Protein AF-A0A428SSZ6-F1 (afdb_monomer)

pLDDT: mean 81.61, std 14.22, range [33.22, 93.62]

Radius of gyration: 22.36 Å; Cα contacts (8 Å, |Δi|>4): 131; chains: 1; bounding box: 66×36×62 Å

Solvent-accessible surface area (backbone atoms only — not comparable to full-atom values): 8391 Å² total; per-residue (Å²): 137,86,82,80,78,75,84,72,56,67,67,59,55,52,50,52,52,49,51,49,53,54,49,63,71,46,42,68,67,74,67,61,78,68,75,44,80,46,76,49,78,50,74,49,77,50,78,54,97,90,37,49,34,37,39,41,37,41,41,37,36,40,31,46,78,51,97,58,103,53,88,47,75,48,72,52,78,50,74,48,78,47,81,45,79,54,66,70,88,79,52,51,69,70,58,50,51,53,53,43,25,74,71,56,36,84,52,65,70,44,31,51,54,52,50,57,50,46,53,55,52,53,53,54,52,50,52,54,54,51,56,50,54,55,52,60,68,70,79,112

Secondary structure (DSSP, 8-state):
---------HHHHHHHHHHHHHHHHHHHHHT---SEEEEEEEEEEEEETTEEEEEEEEEEEEEEEEESSSEEEEEEEEEEEEEEE--GGGS-HHHHHHHHHHHH-S-HHHHHHHHHHHHHHHHHHHHHHHHHHHHHTT--

Organism: NCBI:txid2604345

Nearest PDB structures (foldseek):
  7m30-assembly1_D  TM=5.303E-01  e=3.344E-02  Human betaherpesvirus 5
  7m22-assembly1_D  TM=5.400E-01  e=4.599E-02  Human betaherpesvirus 5
  8tea-assembly1_D  TM=5.391E-01  e=6.741E-02  Human betaherpesvirus 5
  7t4r-assembly1_N  TM=4.576E-01  e=2.432E-02  Human betaherpesvirus 5
  6yfc-assembly1_AA  TM=3.644E-01  e=1.044E+00  Leviviridae sp.

Foldseek 3Di:
DDDPPDDDPLVVVLVVVVVVVVCVVCVVVVPDQDAAKDKDWDKDWAADPLFIKIKIKIKIKHWDFDDDPDTDTDMDIDMDIDMDTDDPVPDDPVRVLVRLCSSQPVDPVSSVVSVVVSVVVVVVVVVVVVVVVVVVVVVD

Mean predicted aligned error: 10.03 Å

Structure (mmCIF, N/CA/C/O backbone):
data_AF-A0A428SSZ6-F1
#
_entry.id   AF-A0A428SSZ6-F1
#
loop_
_atom_site.group_PDB
_atom_site.id
_atom_site.type_symbol
_atom_site.label_atom_id
_atom_site.label_alt_id
_atom_site.label_comp_id
_atom_site.label_asym_id
_atom_site.label_entity_id
_atom_site.label_seq_id
_atom_site.pdbx_PDB_ins_code
_atom_site.Cartn_x
_atom_site.Cartn_y
_atom_site.Cartn_z
_atom_site.occupancy
_atom_site.B_iso_or_equiv
_atom_site.auth_seq_id
_atom_site.auth_comp_id
_atom_site.auth_asym_id
_atom_site.auth_atom_id
_atom_site.pdbx_PDB_model_num
ATOM 1 N N . MET A 1 1 ? 19.881 25.960 24.609 1.00 33.22 1 MET A N 1
ATOM 2 C CA . MET A 1 1 ? 19.820 25.829 23.138 1.00 33.22 1 MET A CA 1
ATOM 3 C C . MET A 1 1 ? 18.643 24.936 22.791 1.00 33.22 1 MET A C 1
ATOM 5 O O . MET A 1 1 ? 18.728 23.724 22.918 1.00 33.22 1 MET A O 1
ATOM 9 N N . THR A 1 2 ? 17.512 25.553 22.472 1.00 33.28 2 THR A N 1
ATOM 10 C CA . THR A 1 2 ? 16.255 24.904 22.088 1.00 33.28 2 THR A CA 1
ATOM 11 C C . THR A 1 2 ? 16.284 24.603 20.591 1.00 33.28 2 THR A C 1
ATOM 13 O O . THR A 1 2 ? 16.201 25.519 19.779 1.00 33.28 2 THR A O 1
ATOM 16 N N . SER A 1 3 ? 16.428 23.331 20.223 1.00 33.50 3 SER A N 1
ATOM 17 C CA . SER A 1 3 ? 16.311 22.876 18.835 1.00 33.50 3 SER A CA 1
ATOM 18 C C . SER A 1 3 ? 14.850 22.536 18.544 1.00 33.50 3 SER A C 1
ATOM 20 O O . SER A 1 3 ? 14.403 21.413 18.770 1.00 33.50 3 SER A O 1
ATOM 22 N N . SER A 1 4 ? 14.101 23.516 18.044 1.00 35.12 4 SER A N 1
ATOM 23 C CA . SER A 1 4 ? 12.835 23.290 17.350 1.00 35.12 4 SER A CA 1
ATOM 24 C C . SER A 1 4 ? 13.127 22.631 15.999 1.00 35.12 4 SER A C 1
ATOM 26 O O . SER A 1 4 ? 13.401 23.322 15.016 1.00 35.12 4 SER A O 1
ATOM 28 N N . VAL A 1 5 ? 13.094 21.299 15.940 1.00 39.84 5 VAL A N 1
ATOM 29 C CA . VAL A 1 5 ? 13.016 20.595 14.655 1.00 39.84 5 VAL A CA 1
ATOM 30 C C . VAL A 1 5 ? 11.610 20.830 14.116 1.00 39.84 5 VAL A C 1
ATOM 32 O O . VAL A 1 5 ? 10.621 20.352 14.671 1.00 39.84 5 VAL A O 1
ATOM 35 N N . LEU A 1 6 ? 11.552 21.670 13.085 1.00 40.16 6 LEU A N 1
ATOM 36 C CA . LEU A 1 6 ? 10.351 22.057 12.367 1.00 40.16 6 LEU A CA 1
ATOM 37 C C . LEU A 1 6 ? 9.517 20.831 11.981 1.00 40.16 6 LEU A C 1
ATOM 39 O O . LEU A 1 6 ? 10.033 19.855 11.438 1.00 40.16 6 LEU A O 1
ATOM 43 N N . GLY A 1 7 ? 8.212 20.926 12.236 1.00 42.09 7 GLY A N 1
ATOM 44 C CA . GLY A 1 7 ? 7.219 19.947 11.827 1.00 42.09 7 GLY A CA 1
ATOM 45 C C . GLY A 1 7 ? 7.175 19.797 10.310 1.00 42.09 7 GLY A C 1
ATOM 46 O O . GLY A 1 7 ? 6.482 20.542 9.621 1.00 42.09 7 GLY A O 1
ATOM 47 N N . LEU A 1 8 ? 7.888 18.797 9.800 1.00 44.38 8 LEU A N 1
ATOM 48 C CA . LEU A 1 8 ? 7.551 18.157 8.536 1.00 44.38 8 LEU A CA 1
ATOM 49 C C . LEU A 1 8 ? 6.139 17.590 8.691 1.00 44.38 8 LEU A C 1
ATOM 51 O O . LEU A 1 8 ? 5.887 16.779 9.586 1.00 44.38 8 LEU A O 1
ATOM 55 N N . LYS A 1 9 ? 5.197 18.043 7.859 1.00 56.12 9 LYS A N 1
ATOM 56 C CA . LYS A 1 9 ? 3.856 17.455 7.828 1.00 56.12 9 LYS A CA 1
ATOM 57 C C . LYS A 1 9 ? 4.038 15.972 7.513 1.00 56.12 9 LYS A C 1
ATOM 59 O O . LYS A 1 9 ? 4.673 15.631 6.523 1.00 56.12 9 LYS A O 1
ATOM 64 N N . THR A 1 10 ? 3.506 15.089 8.356 1.00 63.03 10 THR A N 1
ATOM 65 C CA . THR A 1 10 ? 3.620 13.624 8.217 1.00 63.03 10 THR A CA 1
ATOM 66 C C . THR A 1 10 ? 3.261 13.141 6.805 1.00 63.03 10 THR A C 1
ATOM 68 O O . THR A 1 10 ? 3.858 12.198 6.300 1.00 63.03 10 THR A O 1
ATOM 71 N N . GLU A 1 11 ? 2.345 13.845 6.135 1.00 65.56 11 GLU A N 1
ATOM 72 C CA . GLU A 1 11 ? 1.981 13.642 4.731 1.00 65.56 11 GLU A CA 1
ATOM 73 C C . GLU A 1 11 ? 3.171 13.748 3.760 1.00 65.56 11 GLU A C 1
ATOM 75 O O . GLU A 1 11 ? 3.333 12.879 2.906 1.00 65.56 11 GLU A O 1
ATOM 80 N N . ASP A 1 12 ? 4.037 14.752 3.916 1.00 74.62 12 ASP A N 1
ATOM 81 C CA . ASP A 1 12 ? 5.200 14.960 3.047 1.00 74.62 12 ASP A CA 1
ATOM 82 C C . ASP A 1 12 ? 6.251 13.859 3.249 1.00 74.62 12 ASP A C 1
ATOM 84 O O . ASP A 1 12 ? 6.844 13.374 2.287 1.00 74.62 12 ASP A O 1
ATOM 88 N N . VAL A 1 13 ? 6.431 13.397 4.492 1.00 69.81 13 VAL A N 1
ATOM 89 C CA . VAL A 1 13 ? 7.354 12.299 4.828 1.00 69.81 13 VAL A CA 1
ATOM 90 C C . VAL A 1 13 ? 6.890 10.985 4.199 1.00 69.81 13 VAL A C 1
ATOM 92 O O . VAL A 1 13 ? 7.686 10.279 3.579 1.00 69.81 13 VAL A O 1
ATOM 95 N N . VAL A 1 14 ? 5.595 10.672 4.306 1.00 68.69 14 VAL A N 1
ATOM 96 C CA . VAL A 1 14 ? 5.006 9.463 3.709 1.00 68.69 14 VAL A CA 1
ATOM 97 C C . VAL A 1 14 ? 5.066 9.531 2.184 1.00 68.69 14 VAL A C 1
ATOM 99 O O . VAL A 1 14 ? 5.433 8.551 1.537 1.00 68.69 14 VAL A O 1
ATOM 102 N N . LYS A 1 15 ? 4.767 10.695 1.596 1.00 73.81 15 LYS A N 1
ATOM 103 C CA . LYS A 1 15 ? 4.832 10.913 0.148 1.00 73.81 15 LYS A CA 1
ATOM 104 C C . LYS A 1 15 ? 6.250 10.744 -0.397 1.00 73.81 15 LYS A C 1
ATOM 106 O O . LYS A 1 15 ? 6.428 10.055 -1.400 1.00 73.81 15 LYS A O 1
ATOM 111 N N . GLU A 1 16 ? 7.257 11.326 0.252 1.00 78.56 16 GLU A N 1
ATOM 112 C CA . GLU A 1 16 ? 8.657 11.183 -0.169 1.00 78.56 16 GLU A CA 1
ATOM 113 C C . GLU A 1 16 ? 9.183 9.756 0.052 1.00 78.56 16 GLU A C 1
ATOM 115 O O . GLU A 1 16 ? 9.873 9.213 -0.815 1.00 78.56 16 GLU A O 1
ATOM 120 N N . GLY A 1 17 ? 8.796 9.097 1.150 1.00 74.25 17 GLY A N 1
ATOM 121 C CA . GLY A 1 17 ? 9.093 7.681 1.385 1.00 74.25 17 GLY A CA 1
ATOM 122 C C . GLY A 1 17 ? 8.505 6.781 0.295 1.00 74.25 17 GLY A C 1
ATOM 123 O O . GLY A 1 17 ? 9.223 5.986 -0.315 1.00 74.25 17 GLY A O 1
ATOM 124 N N . PHE A 1 18 ? 7.223 6.967 -0.025 1.00 77.75 18 PHE A N 1
ATOM 125 C CA . PHE A 1 18 ? 6.541 6.239 -1.094 1.00 77.75 18 PHE A CA 1
ATOM 126 C C . PHE A 1 18 ? 7.187 6.495 -2.458 1.00 77.75 18 PHE A C 1
ATOM 128 O O . PHE A 1 18 ? 7.517 5.554 -3.179 1.00 77.75 18 PHE A O 1
ATOM 135 N N . LYS A 1 19 ? 7.460 7.761 -2.791 1.00 83.06 19 LYS A N 1
ATOM 136 C CA . LYS A 1 19 ? 8.161 8.146 -4.021 1.00 83.06 19 LYS A CA 1
ATOM 137 C C . LYS A 1 19 ? 9.517 7.457 -4.134 1.00 83.06 19 LYS A C 1
ATOM 139 O O . LYS A 1 19 ? 9.852 6.975 -5.215 1.00 83.06 19 LYS A O 1
ATOM 144 N N . LYS A 1 20 ? 10.286 7.362 -3.046 1.00 84.31 20 LYS A N 1
ATOM 145 C CA . LYS A 1 20 ? 11.574 6.656 -3.026 1.00 84.31 20 LYS A CA 1
ATOM 146 C C . LYS A 1 20 ? 11.409 5.160 -3.294 1.00 84.31 20 LYS A C 1
ATOM 148 O O . LYS A 1 20 ? 12.174 4.619 -4.092 1.00 84.31 20 LYS A O 1
ATOM 153 N N . VAL A 1 21 ? 10.418 4.507 -2.683 1.00 82.06 21 VAL A N 1
ATOM 154 C CA . VAL A 1 21 ? 10.122 3.078 -2.904 1.00 82.06 21 VAL A CA 1
ATOM 155 C C . VAL A 1 21 ? 9.710 2.826 -4.352 1.00 82.06 21 VAL A C 1
ATOM 157 O O . VAL A 1 21 ? 10.310 1.980 -5.012 1.00 82.06 21 VAL A O 1
ATOM 160 N N . VAL A 1 22 ? 8.758 3.604 -4.875 1.00 82.31 22 VAL A N 1
ATOM 161 C CA . VAL A 1 22 ? 8.290 3.486 -6.263 1.00 82.31 22 VAL A CA 1
ATOM 162 C C . VAL A 1 22 ? 9.437 3.743 -7.236 1.00 82.31 22 VAL A C 1
ATOM 164 O O . VAL A 1 22 ? 9.690 2.928 -8.118 1.00 82.31 22 VAL A O 1
ATOM 167 N N . THR A 1 23 ? 10.194 4.827 -7.045 1.00 85.88 23 THR A N 1
ATOM 168 C CA . THR A 1 23 ? 11.334 5.155 -7.914 1.00 85.88 23 THR A CA 1
ATOM 169 C C . THR A 1 23 ? 12.369 4.038 -7.894 1.00 85.88 23 THR A C 1
ATOM 171 O O . THR A 1 23 ? 12.794 3.593 -8.951 1.00 85.88 23 THR A O 1
ATOM 174 N N . SER A 1 24 ? 12.739 3.530 -6.717 1.00 86.94 24 SER A N 1
ATOM 175 C CA . SER A 1 24 ? 13.717 2.440 -6.595 1.00 86.94 24 SER A CA 1
ATOM 176 C C . SER A 1 24 ? 13.226 1.153 -7.257 1.00 86.94 24 SER A C 1
ATOM 178 O O . SER A 1 24 ? 14.008 0.464 -7.904 1.00 86.94 24 SER A O 1
ATOM 180 N N . ALA A 1 25 ? 11.932 0.848 -7.139 1.00 82.81 25 ALA A N 1
ATOM 181 C CA . ALA A 1 25 ? 11.337 -0.343 -7.728 1.00 82.81 25 ALA A CA 1
ATOM 182 C C . ALA A 1 25 ? 11.247 -0.272 -9.259 1.00 82.81 25 ALA A C 1
ATOM 184 O O . ALA A 1 25 ? 11.394 -1.306 -9.907 1.00 82.81 25 ALA A O 1
ATOM 185 N N . LEU A 1 26 ? 10.996 0.911 -9.829 1.00 86.31 26 LEU A N 1
ATOM 186 C CA . LEU A 1 26 ? 10.823 1.105 -11.275 1.00 86.31 26 LEU A CA 1
ATOM 187 C C . LEU A 1 26 ? 12.125 1.477 -11.997 1.00 86.31 26 LEU A C 1
ATOM 189 O O . LEU A 1 26 ? 12.238 1.297 -13.208 1.00 86.31 26 LEU A O 1
ATOM 193 N N . ARG A 1 27 ? 13.127 1.980 -11.271 1.00 88.12 27 ARG A N 1
ATOM 194 C CA . ARG A 1 27 ? 14.403 2.440 -11.830 1.00 88.12 27 ARG A CA 1
ATOM 195 C C . ARG A 1 27 ? 15.105 1.400 -12.715 1.00 88.12 27 ARG A C 1
ATOM 197 O O . ARG A 1 27 ? 15.479 1.785 -13.819 1.00 88.12 27 ARG A O 1
ATOM 204 N N . PRO A 1 28 ? 15.213 0.110 -12.337 1.00 88.31 28 PRO A N 1
ATOM 205 C CA . PRO A 1 28 ? 15.840 -0.889 -13.203 1.00 88.31 28 PRO A CA 1
ATOM 206 C C . PRO A 1 28 ? 15.181 -0.984 -14.583 1.00 88.31 28 PRO A C 1
ATOM 208 O O . PRO A 1 28 ? 15.869 -1.117 -15.585 1.00 88.31 28 PRO A O 1
ATOM 211 N N . PHE A 1 29 ? 13.854 -0.867 -14.659 1.00 86.62 29 PHE A N 1
ATOM 212 C CA . PHE A 1 29 ? 13.114 -0.870 -15.922 1.00 86.62 29 PHE A CA 1
ATOM 213 C C . PHE A 1 29 ? 13.310 0.421 -16.722 1.00 86.62 29 PHE A C 1
ATOM 215 O O . PHE A 1 29 ? 13.469 0.394 -17.945 1.00 86.62 29 PHE A O 1
ATOM 222 N N . MET A 1 30 ? 13.369 1.558 -16.028 1.00 84.00 30 MET A N 1
ATOM 223 C CA . MET A 1 30 ? 13.652 2.863 -16.633 1.00 84.00 30 MET A CA 1
ATOM 224 C C . MET A 1 30 ? 15.091 2.983 -17.156 1.00 84.00 30 MET A C 1
ATOM 226 O O . MET A 1 30 ? 15.342 3.761 -18.074 1.00 84.00 30 MET A O 1
ATOM 230 N N . GLU A 1 31 ? 16.027 2.193 -16.639 1.00 86.62 31 GLU A N 1
ATOM 231 C CA . GLU A 1 31 ? 17.426 2.170 -17.083 1.00 86.62 31 GLU A CA 1
ATOM 232 C C . GLU A 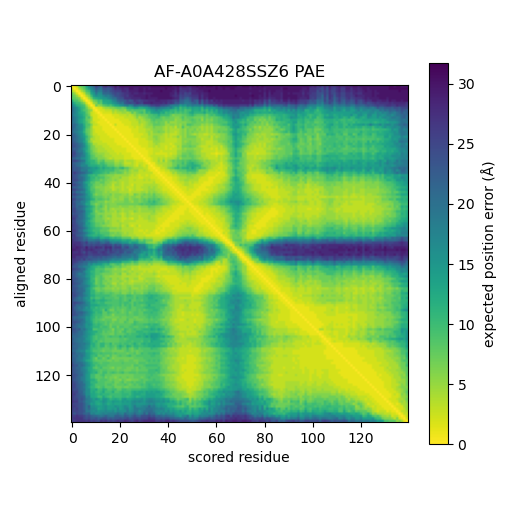1 31 ? 17.702 1.115 -18.173 1.00 86.62 31 GLU A C 1
ATOM 234 O O . GLU A 1 31 ? 18.794 1.099 -18.739 1.00 86.62 31 GLU A O 1
ATOM 239 N N . ARG A 1 32 ? 16.725 0.265 -18.539 1.00 82.44 32 ARG A N 1
ATOM 240 C CA . ARG A 1 32 ? 16.905 -0.740 -19.606 1.00 82.44 32 ARG A CA 1
ATOM 241 C C . ARG A 1 32 ? 17.122 -0.098 -20.975 1.00 82.44 32 ARG A C 1
ATOM 243 O O . ARG A 1 32 ? 16.240 0.582 -21.500 1.00 82.44 32 ARG A O 1
ATOM 250 N N . THR A 1 33 ? 18.248 -0.431 -21.597 1.00 82.75 33 THR A N 1
ATOM 251 C CA . THR A 1 33 ? 18.621 -0.031 -22.967 1.00 82.75 33 THR A CA 1
ATOM 252 C C . THR A 1 33 ? 18.580 -1.184 -23.971 1.00 82.75 33 THR A C 1
ATOM 254 O O . THR A 1 33 ? 18.766 -0.967 -25.165 1.00 82.75 33 THR A O 1
ATOM 257 N N . GLU A 1 34 ? 18.304 -2.406 -23.507 1.00 83.56 34 GLU A N 1
ATOM 258 C CA . GLU A 1 34 ? 18.183 -3.596 -24.351 1.00 83.56 34 GLU A CA 1
ATOM 259 C C . GLU A 1 34 ? 17.107 -3.397 -25.425 1.00 83.56 34 GLU A C 1
ATOM 261 O O . GLU A 1 34 ? 15.985 -2.986 -25.116 1.00 83.56 34 GLU A O 1
ATOM 266 N N . VAL A 1 35 ? 17.446 -3.697 -26.679 1.00 83.56 35 VAL A N 1
ATOM 267 C CA . VAL A 1 35 ? 16.533 -3.597 -27.825 1.00 83.56 35 VAL A CA 1
ATOM 268 C C . VAL A 1 35 ? 15.402 -4.609 -27.682 1.00 83.56 35 VAL A C 1
ATOM 270 O O . VAL A 1 35 ? 15.636 -5.762 -27.329 1.00 83.56 35 VAL A O 1
ATOM 273 N N . GLY A 1 36 ? 14.181 -4.186 -27.998 1.00 85.81 36 GLY A N 1
ATOM 274 C CA . GLY A 1 36 ? 12.988 -5.022 -27.923 1.00 85.81 36 GLY A CA 1
ATOM 275 C C . GLY A 1 36 ? 11.908 -4.440 -27.019 1.00 85.81 36 GLY A C 1
ATOM 276 O O . GLY A 1 36 ? 11.973 -3.283 -26.593 1.00 85.81 36 GLY A O 1
ATOM 277 N N . GLN A 1 37 ? 10.884 -5.256 -26.777 1.00 87.88 37 GLN A N 1
ATOM 278 C CA . GLN A 1 37 ? 9.761 -4.915 -25.914 1.00 87.88 37 GLN A CA 1
ATOM 279 C C . GLN A 1 37 ? 9.999 -5.433 -24.498 1.00 87.88 37 GLN A C 1
ATOM 281 O O . GLN A 1 37 ? 10.334 -6.597 -24.294 1.00 87.88 37 GLN A O 1
ATOM 286 N N . HIS A 1 38 ? 9.751 -4.568 -23.527 1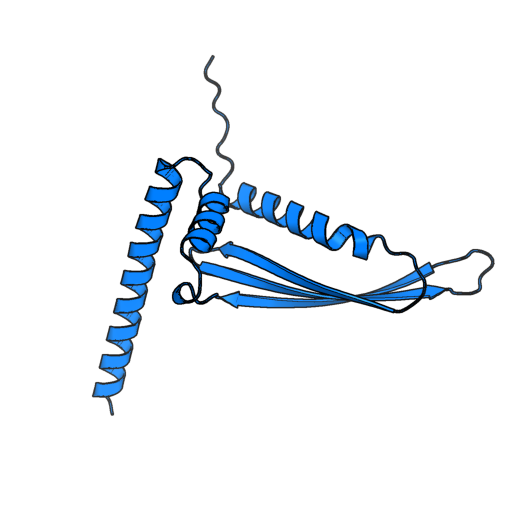.00 90.19 38 HIS A N 1
ATOM 287 C CA . HIS A 1 38 ? 9.863 -4.833 -22.103 1.00 90.19 38 HIS A CA 1
ATOM 288 C C . HIS A 1 38 ? 8.530 -4.507 -21.451 1.00 90.19 38 HIS A C 1
ATOM 290 O O . HIS A 1 38 ? 7.964 -3.438 -21.677 1.00 90.19 38 HIS A O 1
ATOM 296 N N . LYS A 1 39 ? 8.035 -5.416 -20.618 1.00 91.88 39 LYS A N 1
ATOM 297 C CA . LYS A 1 39 ? 6.814 -5.220 -19.841 1.00 91.88 39 LYS A CA 1
ATOM 298 C C . LYS A 1 39 ? 7.106 -5.527 -18.383 1.00 91.88 39 LYS A C 1
ATOM 300 O O . LYS A 1 39 ? 7.753 -6.528 -18.088 1.00 91.88 39 LYS A O 1
ATOM 305 N N . GLU A 1 40 ? 6.621 -4.682 -17.487 1.00 91.56 40 GLU A N 1
ATOM 306 C CA . GLU A 1 40 ? 6.697 -4.926 -16.053 1.00 91.56 40 GLU A CA 1
ATOM 307 C C . GLU A 1 40 ? 5.360 -4.593 -15.400 1.00 91.56 40 GLU A C 1
ATOM 309 O O . GLU A 1 40 ? 4.734 -3.582 -15.712 1.00 91.56 40 GLU A O 1
ATOM 314 N N . GLU A 1 41 ? 4.915 -5.461 -14.501 1.00 92.81 41 GLU A N 1
ATOM 315 C CA . GLU A 1 41 ? 3.715 -5.260 -13.700 1.00 92.81 41 GLU A CA 1
ATOM 316 C C . GLU A 1 41 ? 4.142 -5.220 -12.238 1.00 92.81 41 GLU A C 1
ATOM 318 O O . GLU A 1 41 ? 4.830 -6.125 -11.759 1.00 92.81 41 GLU A O 1
ATOM 323 N N . LYS A 1 42 ? 3.766 -4.158 -11.529 1.00 90.50 42 LYS A N 1
ATOM 324 C CA . LYS A 1 42 ? 4.000 -4.021 -10.090 1.00 90.50 42 LYS A CA 1
ATOM 325 C C . LYS A 1 42 ? 2.742 -3.550 -9.405 1.00 90.50 42 LYS A C 1
ATOM 327 O O . LYS A 1 42 ? 1.922 -2.862 -10.003 1.00 90.50 42 LYS A O 1
ATOM 332 N N . TYR A 1 43 ? 2.645 -3.850 -8.122 1.00 89.69 43 TYR A N 1
ATOM 333 C CA . TYR A 1 43 ? 1.671 -3.213 -7.261 1.00 89.69 43 TYR A CA 1
ATOM 334 C C . TYR A 1 43 ? 2.351 -2.661 -6.013 1.00 89.69 43 TYR A C 1
ATOM 336 O O . TYR A 1 43 ? 3.369 -3.178 -5.553 1.00 89.69 43 TYR A O 1
ATOM 344 N N . PHE A 1 44 ? 1.771 -1.602 -5.468 1.00 86.50 44 PHE A N 1
ATOM 345 C CA . PHE A 1 44 ? 2.196 -0.977 -4.227 1.00 86.50 44 PHE A CA 1
ATOM 346 C C . PHE A 1 44 ? 0.992 -0.850 -3.300 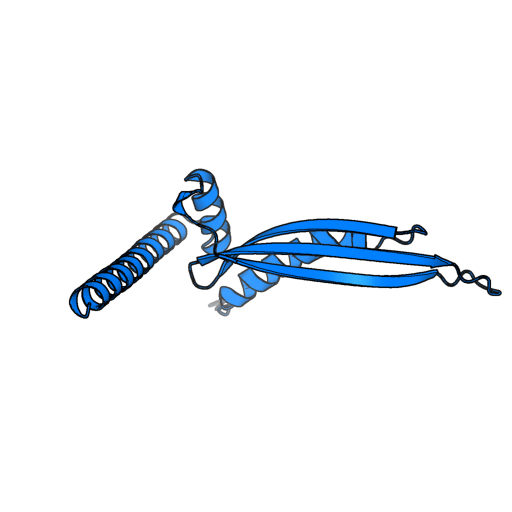1.00 86.50 44 PHE A C 1
ATOM 348 O O . PHE A 1 44 ? -0.121 -0.595 -3.758 1.00 86.50 44 PHE A O 1
ATOM 355 N N . ILE A 1 45 ? 1.207 -1.019 -1.998 1.00 84.62 45 ILE A N 1
ATOM 356 C CA . ILE A 1 45 ? 0.168 -0.857 -0.978 1.00 84.62 45 ILE A CA 1
ATOM 357 C C . ILE A 1 45 ? 0.609 0.253 -0.033 1.00 84.62 45 ILE A C 1
ATOM 359 O O . ILE A 1 45 ? 1.759 0.271 0.405 1.00 84.62 45 ILE A O 1
ATOM 363 N N . TYR A 1 46 ? -0.289 1.186 0.264 1.00 82.75 46 TYR A N 1
ATOM 364 C CA . TYR A 1 46 ? -0.021 2.294 1.176 1.00 82.75 46 TYR A CA 1
ATOM 365 C C . TYR A 1 46 ? -1.302 2.761 1.867 1.00 82.75 46 TYR A C 1
ATOM 367 O O . TYR A 1 46 ? -2.411 2.508 1.397 1.00 82.75 46 TYR A O 1
ATOM 375 N N . VAL A 1 47 ? -1.155 3.443 3.003 1.00 84.81 47 VAL A N 1
ATOM 376 C CA . VAL A 1 47 ? -2.284 4.038 3.728 1.00 84.81 47 VAL A CA 1
ATOM 377 C C . VAL A 1 47 ? -2.456 5.486 3.275 1.00 84.81 47 VAL A C 1
ATOM 379 O O . VAL A 1 47 ? -1.528 6.289 3.370 1.00 84.81 47 VAL A O 1
ATOM 382 N N . MET A 1 48 ? -3.645 5.838 2.786 1.00 83.56 48 MET A N 1
ATOM 383 C CA . MET A 1 48 ? -3.990 7.195 2.356 1.00 83.56 48 MET A CA 1
ATOM 384 C C . MET A 1 48 ? -5.421 7.526 2.767 1.00 83.56 48 MET A C 1
ATOM 386 O O . MET A 1 48 ? -6.326 6.718 2.596 1.00 83.56 48 MET A O 1
ATOM 390 N N . HIS A 1 49 ? -5.632 8.713 3.339 1.00 85.62 49 HIS A N 1
ATOM 391 C CA . HIS A 1 49 ? -6.939 9.150 3.853 1.00 85.62 49 HIS A CA 1
ATOM 392 C C . HIS A 1 49 ? -7.615 8.141 4.811 1.00 85.62 49 HIS A C 1
ATOM 394 O O . HIS A 1 49 ? -8.838 8.037 4.853 1.00 85.62 49 HIS A O 1
ATOM 400 N N . ASN A 1 50 ? -6.823 7.419 5.618 1.00 85.75 50 ASN A N 1
ATOM 401 C CA . ASN A 1 50 ? -7.269 6.330 6.507 1.00 85.75 50 ASN A CA 1
ATOM 402 C C . ASN A 1 50 ? -7.866 5.115 5.768 1.00 85.75 50 ASN A C 1
ATOM 404 O O . ASN A 1 50 ? -8.548 4.292 6.372 1.00 85.75 50 ASN A O 1
ATOM 408 N N . ALA A 1 51 ? -7.612 4.975 4.472 1.00 86.12 51 ALA A N 1
ATOM 409 C CA . ALA A 1 51 ? -7.915 3.783 3.696 1.00 86.12 51 ALA A CA 1
ATOM 410 C C . ALA A 1 51 ? -6.615 3.085 3.299 1.00 86.12 51 ALA A C 1
ATOM 412 O O . ALA A 1 51 ? -5.599 3.736 3.045 1.00 86.12 51 ALA A O 1
ATOM 413 N N . VAL A 1 52 ? -6.647 1.756 3.235 1.00 87.50 52 VAL A N 1
ATOM 414 C CA . VAL A 1 52 ? -5.571 0.997 2.599 1.00 87.50 52 VAL A CA 1
ATOM 415 C C . VAL A 1 52 ? -5.817 1.051 1.096 1.00 87.50 52 VAL A C 1
ATOM 417 O O . VAL A 1 52 ? -6.877 0.647 0.621 1.00 87.50 52 VAL A O 1
ATOM 420 N N . ILE A 1 53 ? -4.858 1.594 0.357 1.00 89.00 53 ILE A N 1
ATOM 421 C CA . ILE A 1 53 ? -4.928 1.779 -1.089 1.00 89.00 53 ILE A CA 1
ATOM 422 C C . ILE A 1 53 ? -3.929 0.847 -1.755 1.00 89.00 53 ILE A C 1
ATOM 424 O O . ILE A 1 53 ? -2.771 0.753 -1.342 1.00 89.00 53 ILE A O 1
ATOM 428 N N . ARG A 1 54 ? -4.382 0.186 -2.815 1.00 90.81 54 ARG A N 1
ATOM 429 C CA . ARG A 1 54 ? -3.549 -0.559 -3.748 1.00 90.81 54 ARG A CA 1
ATOM 430 C C . ARG A 1 54 ? -3.371 0.263 -5.022 1.00 90.81 54 ARG A C 1
ATOM 432 O O . ARG A 1 54 ? -4.341 0.778 -5.575 1.00 90.81 54 ARG A O 1
ATOM 439 N N . LEU A 1 55 ? -2.126 0.376 -5.467 1.00 90.88 55 LEU A N 1
ATOM 440 C CA . LEU A 1 55 ? -1.720 0.997 -6.721 1.00 90.88 55 LEU A CA 1
ATOM 441 C C . LEU A 1 55 ? -1.138 -0.077 -7.630 1.00 90.88 55 LEU A C 1
ATOM 443 O O . LEU A 1 55 ? -0.046 -0.564 -7.356 1.00 90.88 55 LEU A O 1
ATOM 447 N N . ASP A 1 56 ? -1.835 -0.424 -8.699 1.00 92.38 56 ASP A N 1
ATOM 448 C CA . ASP A 1 56 ? -1.337 -1.327 -9.732 1.00 92.38 56 ASP A CA 1
ATOM 449 C C . ASP A 1 56 ? -0.730 -0.509 -10.872 1.00 92.38 56 ASP A C 1
ATOM 451 O O . ASP A 1 56 ? -1.331 0.454 -11.350 1.00 92.38 56 ASP A O 1
ATOM 455 N N . VAL A 1 57 ? 0.474 -0.880 -11.299 1.00 91.50 57 VAL A N 1
ATOM 456 C CA . VAL A 1 57 ? 1.241 -0.208 -12.347 1.00 91.50 57 VAL A CA 1
ATOM 457 C C . VAL A 1 57 ? 1.645 -1.237 -13.390 1.00 91.50 57 VAL A C 1
ATOM 459 O O . VAL A 1 57 ? 2.361 -2.190 -13.089 1.00 91.50 57 VAL A O 1
ATOM 462 N N . ILE A 1 58 ? 1.223 -1.014 -14.630 1.00 92.94 58 ILE A N 1
ATOM 463 C CA . ILE A 1 58 ? 1.722 -1.734 -15.799 1.00 92.94 58 ILE 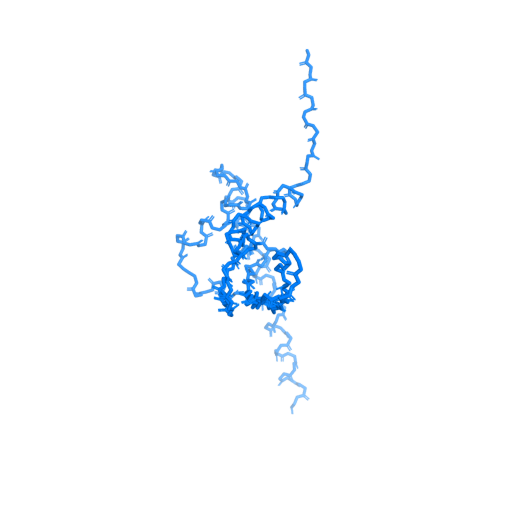A CA 1
ATOM 464 C C . ILE A 1 58 ? 2.609 -0.767 -16.568 1.00 92.94 58 ILE A C 1
ATOM 466 O O . ILE A 1 58 ? 2.151 0.293 -16.988 1.00 92.94 58 ILE A O 1
ATOM 470 N N . LEU A 1 59 ? 3.870 -1.133 -16.757 1.00 91.75 59 LEU A N 1
ATOM 471 C CA . LEU A 1 59 ? 4.818 -0.424 -17.600 1.00 91.75 59 LEU A CA 1
ATOM 472 C C . LEU A 1 59 ? 5.079 -1.232 -18.862 1.00 91.75 59 LEU A C 1
ATOM 474 O O . LEU A 1 59 ? 5.269 -2.448 -18.818 1.00 91.75 59 LEU A O 1
ATOM 478 N N . TRP A 1 60 ? 5.139 -0.537 -19.986 1.00 92.56 60 TRP A N 1
ATOM 479 C CA . TRP A 1 60 ? 5.533 -1.099 -21.263 1.00 92.56 60 TRP A CA 1
ATOM 480 C C . TRP A 1 60 ? 6.550 -0.179 -21.921 1.00 92.56 60 TRP A C 1
ATOM 482 O O . TRP A 1 60 ? 6.338 1.025 -22.020 1.00 92.56 60 TRP A O 1
ATOM 492 N N . ARG A 1 61 ? 7.668 -0.736 -22.369 1.00 88.75 61 ARG A N 1
ATOM 493 C CA . ARG A 1 61 ? 8.741 0.001 -23.025 1.00 88.75 61 ARG A CA 1
ATOM 494 C C . ARG A 1 61 ? 9.162 -0.732 -24.280 1.00 88.75 61 ARG A C 1
ATOM 496 O O . ARG A 1 61 ? 9.438 -1.924 -24.230 1.00 88.75 61 ARG A O 1
ATOM 503 N N . TRP A 1 62 ? 9.283 -0.016 -25.385 1.00 89.12 62 TRP A N 1
ATOM 504 C CA . TRP A 1 62 ? 9.884 -0.533 -26.605 1.00 89.12 62 TRP A CA 1
ATOM 505 C C . TRP A 1 62 ? 11.129 0.279 -26.925 1.00 89.12 62 TRP A C 1
ATOM 507 O O . TRP A 1 62 ? 11.028 1.462 -27.227 1.00 89.12 62 TRP A O 1
ATOM 517 N N . ASN A 1 63 ? 12.292 -0.368 -26.866 1.00 87.56 63 ASN A N 1
ATOM 518 C CA . ASN A 1 63 ? 13.560 0.179 -27.339 1.00 87.56 63 ASN A CA 1
ATOM 519 C C . ASN A 1 63 ? 13.832 -0.305 -28.770 1.00 87.56 63 ASN A C 1
ATOM 521 O O . ASN A 1 63 ? 13.811 -1.512 -29.028 1.00 87.56 63 ASN A O 1
ATOM 525 N N . PHE A 1 64 ? 14.112 0.607 -29.694 1.00 84.44 64 PHE A N 1
ATOM 526 C CA . PHE A 1 64 ? 14.448 0.289 -31.079 1.00 84.44 64 PHE A CA 1
ATOM 527 C C . PHE A 1 64 ? 15.703 1.044 -31.527 1.00 84.44 64 PHE A C 1
ATOM 529 O O . PHE A 1 64 ? 16.044 2.109 -31.017 1.00 84.44 64 PHE A O 1
ATOM 536 N N . THR A 1 65 ? 16.427 0.451 -32.473 1.00 79.12 65 THR A N 1
ATOM 537 C CA . THR A 1 65 ? 17.661 1.017 -33.029 1.00 79.12 65 THR A CA 1
ATOM 538 C C . THR A 1 65 ? 17.375 1.631 -34.388 1.00 79.12 65 THR A C 1
ATOM 540 O O . THR A 1 65 ? 16.919 0.915 -35.285 1.00 79.12 65 THR A O 1
ATOM 543 N N . SER A 1 66 ? 17.696 2.909 -34.583 1.00 68.19 66 SER A N 1
ATOM 544 C CA . SER A 1 66 ? 17.755 3.493 -35.924 1.00 68.19 66 SER A CA 1
ATOM 545 C C . SER A 1 66 ? 19.183 3.375 -36.476 1.00 68.19 66 SER A C 1
ATOM 547 O O . SER A 1 66 ? 20.169 3.603 -35.774 1.00 68.19 66 SER A O 1
ATOM 549 N N . LYS A 1 67 ? 19.325 2.947 -37.738 1.00 57.28 67 LYS A N 1
ATOM 550 C CA . LYS A 1 67 ? 20.632 2.880 -38.413 1.00 57.28 67 LYS A CA 1
ATOM 551 C C . LYS A 1 67 ? 21.015 4.278 -38.912 1.00 57.28 67 LYS A C 1
ATOM 553 O O . LYS A 1 67 ? 20.707 4.631 -40.046 1.00 57.28 67 LYS A O 1
ATOM 558 N N . GLY A 1 68 ? 21.677 5.059 -38.062 1.00 65.19 68 GLY A N 1
ATOM 559 C CA . GLY A 1 68 ? 22.404 6.283 -38.421 1.00 65.19 68 GLY A CA 1
ATOM 560 C C . GLY A 1 68 ? 23.909 6.147 -38.150 1.00 65.19 68 GLY A C 1
ATOM 561 O O . GLY A 1 68 ? 24.354 5.140 -37.609 1.00 65.19 68 GLY A O 1
ATOM 562 N N . PHE A 1 69 ? 24.701 7.171 -38.499 1.00 57.94 69 PHE A N 1
ATOM 563 C CA . PHE A 1 69 ? 26.160 7.240 -38.255 1.00 57.94 69 PHE A CA 1
ATOM 564 C C . PHE A 1 69 ? 26.552 7.076 -36.765 1.00 57.94 69 PHE A C 1
ATOM 566 O O . PHE A 1 69 ? 27.702 6.791 -36.448 1.00 57.94 69 PHE A O 1
ATOM 573 N N . SER A 1 70 ? 25.587 7.212 -35.853 1.00 55.81 70 SER A N 1
ATOM 574 C CA . SER A 1 70 ? 25.687 6.888 -34.431 1.00 55.81 70 SER A CA 1
ATOM 575 C C . SER A 1 70 ? 24.509 5.988 -34.041 1.00 55.81 70 SER A C 1
ATOM 577 O O . SER A 1 70 ? 23.409 6.166 -34.567 1.00 55.81 70 SER A O 1
ATOM 579 N N . ASN A 1 71 ? 24.723 5.037 -33.125 1.00 56.41 71 ASN A N 1
ATOM 580 C CA . ASN A 1 71 ? 23.659 4.196 -32.566 1.00 56.41 71 ASN A CA 1
ATOM 581 C C . ASN A 1 71 ? 22.734 5.058 -31.691 1.00 56.41 71 ASN A C 1
ATOM 583 O O . ASN A 1 71 ? 22.951 5.183 -30.485 1.00 56.41 71 ASN A O 1
ATOM 587 N N . ILE A 1 72 ? 21.713 5.666 -32.293 1.00 57.34 72 ILE A N 1
ATOM 588 C CA . ILE A 1 72 ? 20.653 6.348 -31.552 1.00 57.34 72 ILE A CA 1
ATOM 589 C C . ILE A 1 72 ? 19.642 5.273 -31.140 1.00 57.34 72 ILE A C 1
ATOM 591 O O . ILE A 1 72 ? 18.966 4.669 -31.975 1.00 57.34 72 ILE A O 1
ATOM 595 N N . TYR A 1 73 ? 19.590 4.995 -29.839 1.00 63.84 73 TYR A N 1
ATOM 596 C CA . TYR A 1 73 ? 18.557 4.156 -29.242 1.00 63.84 73 TYR A CA 1
ATOM 597 C C . TYR A 1 73 ? 17.344 5.038 -28.966 1.00 63.84 73 TYR A C 1
ATOM 599 O O 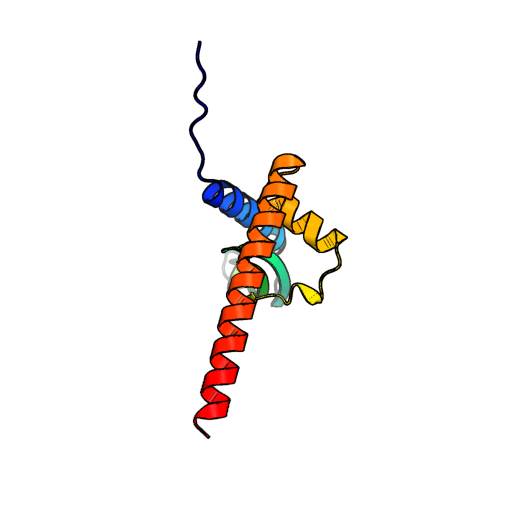. TYR A 1 73 ? 17.378 5.891 -28.079 1.00 63.84 73 TYR A O 1
ATOM 607 N N . GLU A 1 74 ? 16.285 4.850 -29.741 1.00 73.56 74 GLU A N 1
ATOM 608 C CA . GLU A 1 74 ? 15.003 5.506 -29.509 1.00 73.56 74 GLU A CA 1
ATOM 609 C C . GLU A 1 74 ? 14.098 4.569 -28.700 1.00 73.56 74 GLU A C 1
ATOM 611 O 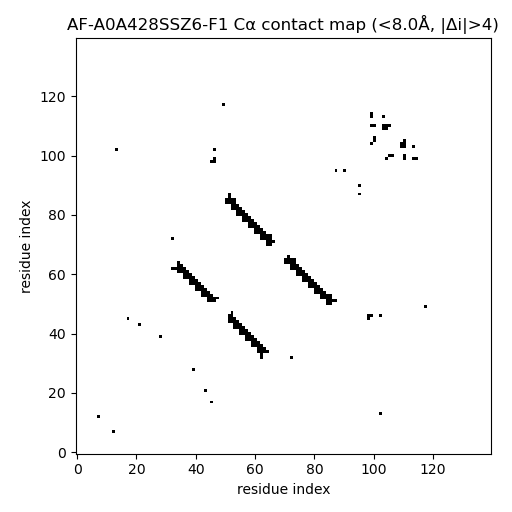O . GLU A 1 74 ? 14.172 3.341 -28.821 1.00 73.56 74 GLU A O 1
ATOM 616 N N . SER A 1 75 ? 13.261 5.132 -27.824 1.00 81.38 75 SER A N 1
ATOM 617 C CA . SER A 1 75 ? 12.368 4.330 -26.989 1.00 81.38 75 SER A CA 1
ATOM 618 C C . SER A 1 75 ? 10.989 4.948 -26.824 1.00 81.38 75 SER A C 1
ATOM 620 O O . SER A 1 75 ? 10.880 6.139 -26.539 1.00 81.38 75 SER A O 1
ATOM 622 N N . ALA A 1 76 ? 9.951 4.118 -26.906 1.00 85.38 76 ALA A N 1
ATOM 623 C CA . ALA A 1 76 ? 8.590 4.461 -26.507 1.00 85.38 76 ALA A CA 1
ATOM 624 C C . ALA A 1 76 ? 8.287 3.866 -25.125 1.00 85.38 76 ALA A C 1
ATOM 626 O O . ALA A 1 76 ? 8.577 2.695 -24.884 1.00 85.38 76 ALA A O 1
ATOM 627 N N . LEU A 1 77 ? 7.695 4.657 -24.228 1.00 87.88 77 LEU A N 1
ATOM 628 C CA . LEU A 1 77 ? 7.262 4.234 -22.894 1.00 87.88 77 LEU A CA 1
ATOM 629 C C . LEU A 1 77 ? 5.755 4.472 -22.754 1.00 87.88 77 LEU A C 1
ATOM 631 O O . LEU A 1 77 ? 5.285 5.595 -22.914 1.00 87.88 77 LEU A O 1
ATOM 635 N N . GLY A 1 78 ? 5.012 3.422 -22.426 1.00 88.75 78 GLY A N 1
ATOM 636 C CA . GLY A 1 78 ? 3.611 3.467 -22.028 1.00 88.75 78 GLY A CA 1
ATOM 637 C C . GLY A 1 78 ? 3.452 3.001 -20.586 1.00 88.75 78 GLY A C 1
ATOM 638 O O . GLY A 1 78 ? 4.195 2.137 -20.116 1.00 88.75 78 GLY A O 1
ATOM 639 N N . TYR A 1 79 ? 2.479 3.563 -19.875 1.00 89.38 79 TYR A N 1
ATOM 640 C CA . TYR A 1 79 ? 2.132 3.115 -18.534 1.00 89.38 79 TYR A CA 1
ATOM 641 C C . TYR A 1 79 ? 0.623 3.168 -18.300 1.00 89.38 79 TYR A C 1
ATOM 643 O O . TYR A 1 79 ? -0.067 4.044 -18.819 1.00 89.38 79 TYR A O 1
ATOM 651 N N . LEU A 1 80 ? 0.126 2.240 -17.488 1.00 92.12 80 LEU A N 1
ATOM 652 C CA . LEU A 1 80 ? -1.224 2.246 -16.943 1.00 92.12 80 LEU A CA 1
ATOM 653 C C . LEU A 1 80 ? -1.123 2.167 -15.424 1.00 92.12 80 LEU A C 1
ATOM 655 O O . LEU A 1 80 ? -0.420 1.310 -14.892 1.00 92.12 80 LEU A O 1
ATOM 659 N N . VAL A 1 81 ? -1.831 3.062 -14.741 1.00 90.31 81 VAL A N 1
ATOM 660 C CA . VAL A 1 81 ? -1.886 3.108 -13.281 1.00 90.31 81 VAL A CA 1
ATOM 661 C C . VAL A 1 81 ? -3.339 2.999 -12.847 1.00 90.31 81 VAL A C 1
ATOM 663 O O . VAL A 1 81 ? -4.180 3.764 -13.315 1.00 90.31 81 VAL A O 1
ATOM 666 N N . CYS A 1 82 ? -3.626 2.061 -11.950 1.00 93.12 82 CYS A N 1
ATOM 667 C CA . CYS A 1 82 ? -4.943 1.866 -11.361 1.00 93.12 82 CYS A CA 1
ATOM 668 C C . CYS A 1 82 ? -4.851 1.983 -9.839 1.00 93.12 82 CYS A C 1
ATOM 670 O O . CYS A 1 82 ? -3.965 1.396 -9.219 1.00 93.12 82 CYS A O 1
ATOM 672 N N . THR A 1 83 ? -5.766 2.739 -9.236 1.00 91.50 83 THR A N 1
ATOM 673 C CA . THR A 1 83 ? -5.909 2.842 -7.783 1.00 91.50 83 THR A CA 1
ATOM 674 C C . THR A 1 83 ? -7.181 2.140 -7.336 1.00 91.50 83 THR A C 1
ATOM 676 O O . THR A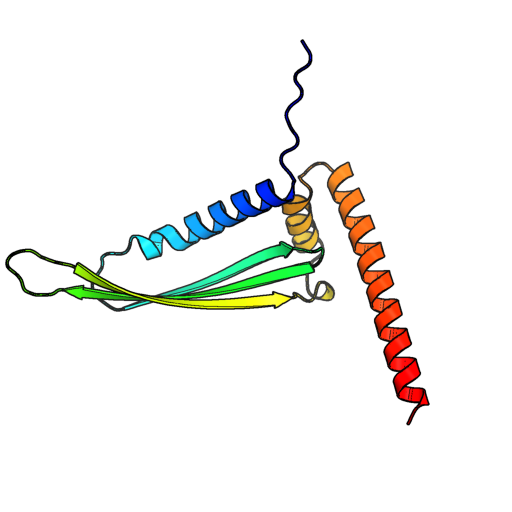 1 83 ? -8.248 2.316 -7.921 1.00 91.50 83 THR A O 1
ATOM 679 N N . SER A 1 84 ? -7.085 1.355 -6.268 1.00 92.75 84 SER A N 1
ATOM 680 C CA . SER A 1 84 ? -8.235 0.690 -5.659 1.00 92.75 84 SER A CA 1
ATOM 681 C C . SER A 1 84 ? -8.158 0.734 -4.137 1.00 92.75 84 SER A C 1
ATOM 683 O O . SER A 1 84 ? -7.077 0.754 -3.546 1.00 92.75 84 SER A O 1
ATOM 685 N N . VAL A 1 85 ? -9.323 0.784 -3.491 1.00 91.50 85 VAL A N 1
ATOM 686 C CA . VAL A 1 85 ? -9.432 0.668 -2.033 1.00 91.50 85 VAL A CA 1
ATOM 687 C C . VAL A 1 85 ? -9.429 -0.813 -1.672 1.00 91.50 85 VAL A C 1
ATOM 689 O O . VAL A 1 85 ? -10.200 -1.590 -2.233 1.00 91.50 85 VAL A O 1
ATOM 692 N N . VAL A 1 86 ? -8.563 -1.201 -0.741 1.00 89.88 86 VAL A N 1
ATOM 693 C CA . VAL A 1 86 ? -8.433 -2.583 -0.272 1.00 89.88 86 VAL A CA 1
ATOM 694 C C . VAL A 1 86 ? -9.497 -2.882 0.779 1.00 89.88 86 VAL A C 1
ATOM 696 O O . VAL A 1 86 ? -9.735 -2.080 1.686 1.00 89.88 86 VAL A O 1
ATOM 699 N N . ASP A 1 87 ? -10.101 -4.067 0.690 1.00 86.31 87 ASP A N 1
ATOM 700 C CA . ASP A 1 87 ? -10.915 -4.608 1.773 1.00 86.31 87 ASP A CA 1
ATOM 701 C C . ASP A 1 87 ? -10.016 -5.032 2.940 1.00 86.31 87 ASP A C 1
ATOM 703 O O . ASP A 1 87 ? -9.313 -6.042 2.892 1.00 86.31 87 ASP A O 1
ATOM 707 N N . VAL A 1 88 ? -10.044 -4.238 4.007 1.00 82.12 88 VAL A N 1
ATOM 708 C CA . VAL A 1 88 ? -9.249 -4.480 5.215 1.00 82.12 88 VAL A CA 1
ATOM 709 C C . VAL A 1 88 ? -9.655 -5.754 5.958 1.00 82.12 88 VAL A C 1
ATOM 711 O O . VAL A 1 88 ? -8.861 -6.255 6.746 1.00 82.12 88 VAL A O 1
ATOM 714 N N . THR A 1 89 ? -10.851 -6.304 5.711 1.00 83.31 89 THR A N 1
ATOM 715 C CA . THR A 1 89 ? -11.286 -7.568 6.331 1.00 83.31 89 THR A CA 1
ATOM 716 C C . THR A 1 89 ? -10.569 -8.785 5.750 1.00 83.31 89 THR A C 1
ATOM 718 O O . THR A 1 89 ? -10.491 -9.820 6.408 1.00 83.31 89 THR A O 1
ATOM 721 N N . ALA A 1 90 ? -9.996 -8.649 4.551 1.00 86.69 90 ALA A N 1
ATOM 722 C CA . ALA A 1 90 ? -9.214 -9.693 3.902 1.00 86.69 90 ALA A CA 1
ATOM 723 C C . ALA A 1 90 ? -7.733 -9.702 4.331 1.00 86.69 90 ALA A C 1
ATOM 725 O O . ALA A 1 90 ? -7.019 -10.657 4.025 1.00 86.69 90 ALA A O 1
ATOM 726 N N . LEU A 1 91 ? -7.255 -8.657 5.019 1.00 84.50 91 LEU A N 1
ATOM 727 C CA . LEU A 1 91 ? -5.861 -8.549 5.456 1.00 84.50 91 LEU A CA 1
ATOM 728 C C . LEU A 1 91 ? -5.615 -9.345 6.738 1.00 84.50 91 LEU A C 1
ATOM 730 O O . LEU A 1 91 ? -6.408 -9.301 7.681 1.00 84.50 91 LEU A O 1
ATOM 734 N N . LYS A 1 92 ? -4.460 -10.011 6.827 1.00 89.31 92 LYS A N 1
ATOM 735 C CA . LYS A 1 92 ? -4.016 -10.606 8.092 1.00 89.31 92 LYS A CA 1
ATOM 736 C C . LYS A 1 92 ? -3.639 -9.501 9.072 1.00 89.31 92 LYS A C 1
ATOM 738 O O . LYS A 1 92 ? -3.073 -8.478 8.690 1.00 89.31 92 LYS A O 1
ATOM 743 N N . THR A 1 93 ? -3.840 -9.747 10.365 1.00 88.81 93 THR A N 1
ATOM 744 C CA . THR A 1 93 ? -3.483 -8.790 11.425 1.00 88.81 93 THR A CA 1
ATOM 745 C C . THR A 1 93 ? -2.023 -8.342 11.337 1.00 88.81 93 THR A C 1
ATOM 747 O O . THR A 1 93 ? -1.744 -7.157 11.474 1.00 88.81 93 THR A O 1
ATOM 750 N N . SER A 1 94 ? -1.093 -9.254 11.039 1.00 88.12 94 SER A N 1
ATOM 751 C CA . SER A 1 94 ? 0.329 -8.925 10.875 1.00 88.12 94 SER A CA 1
ATOM 752 C C . SER A 1 94 ? 0.605 -7.994 9.688 1.00 88.12 94 SER A C 1
ATOM 754 O O . SER A 1 94 ? 1.446 -7.107 9.790 1.00 88.12 94 SER A O 1
ATOM 756 N N . GLU A 1 95 ? -0.105 -8.175 8.571 1.00 85.69 95 GLU A N 1
ATOM 757 C CA . GLU A 1 95 ? 0.018 -7.327 7.376 1.00 85.69 95 GLU A CA 1
ATOM 758 C C . GLU A 1 95 ? -0.545 -5.934 7.659 1.00 85.69 95 GLU A C 1
ATOM 760 O O . GLU A 1 95 ? 0.064 -4.926 7.305 1.00 85.69 95 GLU A O 1
ATOM 765 N N . PHE A 1 96 ? -1.677 -5.878 8.361 1.00 85.50 96 PHE A N 1
ATOM 766 C CA . PHE A 1 96 ? -2.285 -4.623 8.773 1.00 85.50 96 PHE A CA 1
ATOM 767 C C . PHE A 1 96 ? -1.378 -3.850 9.736 1.00 85.50 96 PHE A C 1
ATOM 769 O O . PHE A 1 96 ? -1.112 -2.676 9.501 1.00 85.50 96 PHE A O 1
ATOM 776 N N . VAL A 1 97 ? -0.823 -4.506 10.762 1.00 88.19 97 VAL A N 1
ATOM 777 C CA . VAL A 1 97 ? 0.134 -3.879 11.690 1.00 88.19 97 VAL A CA 1
ATOM 778 C C . VAL A 1 97 ? 1.360 -3.358 10.943 1.00 88.19 97 VAL A C 1
ATOM 780 O O . VAL A 1 97 ? 1.732 -2.210 11.147 1.00 88.19 97 VAL A O 1
ATOM 783 N N . PHE A 1 98 ? 1.939 -4.136 10.023 1.00 86.31 98 PHE A N 1
ATOM 784 C CA . PHE A 1 98 ? 3.076 -3.684 9.215 1.00 86.31 98 PHE A CA 1
ATOM 785 C C . PHE A 1 98 ? 2.762 -2.404 8.420 1.00 86.31 98 PHE A C 1
ATOM 787 O O . PHE A 1 98 ? 3.543 -1.453 8.437 1.00 86.31 98 PHE A O 1
ATOM 794 N N . LEU A 1 99 ? 1.600 -2.349 7.757 1.00 85.12 99 LEU A N 1
ATOM 795 C CA . LEU A 1 99 ? 1.171 -1.176 6.986 1.00 85.12 99 LEU A CA 1
ATOM 796 C C . LEU A 1 99 ? 0.937 0.049 7.875 1.00 85.12 99 LEU A C 1
ATOM 798 O O . LEU A 1 99 ? 1.329 1.161 7.517 1.00 85.12 99 LEU A O 1
ATOM 802 N N . ILE A 1 100 ? 0.298 -0.153 9.027 1.00 85.88 100 ILE A N 1
ATOM 803 C CA . ILE A 1 100 ? -0.001 0.921 9.970 1.00 85.88 100 ILE A CA 1
ATOM 804 C C . ILE A 1 100 ? 1.276 1.459 10.608 1.00 85.88 100 ILE A C 1
ATOM 806 O O . ILE A 1 100 ? 1.439 2.676 10.650 1.00 85.88 100 ILE A O 1
ATOM 810 N N . SER A 1 101 ? 2.198 0.597 11.038 1.00 85.69 101 SER A N 1
ATOM 811 C CA . SER A 1 101 ? 3.498 1.017 11.571 1.00 85.69 101 SER A CA 1
ATOM 812 C C . SER A 1 101 ? 4.321 1.765 10.523 1.00 85.69 101 SER A C 1
ATOM 814 O O . SER A 1 101 ? 4.897 2.807 10.821 1.00 85.69 101 SER A O 1
ATOM 816 N N . GLY A 1 102 ? 4.275 1.342 9.256 1.00 81.38 102 GLY A N 1
ATOM 817 C CA . GLY A 1 102 ? 4.912 2.082 8.162 1.00 81.38 102 GLY A CA 1
ATOM 818 C C . GLY A 1 102 ? 4.376 3.511 7.974 1.00 81.38 102 GLY A C 1
ATOM 819 O O . GLY A 1 102 ? 5.105 4.380 7.498 1.00 81.38 102 GLY A O 1
ATOM 820 N N . TYR A 1 103 ? 3.122 3.775 8.357 1.00 81.38 103 TYR A N 1
ATOM 821 C CA . TYR A 1 103 ? 2.498 5.098 8.256 1.00 81.38 103 TYR A CA 1
ATOM 822 C C . TYR A 1 103 ? 2.608 5.925 9.548 1.00 81.38 103 TYR A C 1
ATOM 824 O O . TYR A 1 103 ? 2.921 7.115 9.505 1.00 81.38 103 TYR A O 1
ATOM 832 N N . ALA A 1 104 ? 2.325 5.314 10.698 1.00 84.38 104 ALA A N 1
ATOM 833 C CA . ALA A 1 104 ? 2.299 5.968 12.005 1.00 84.38 104 ALA A CA 1
ATOM 834 C C . ALA A 1 104 ? 3.690 6.067 12.666 1.00 84.38 104 ALA A C 1
ATOM 836 O O . ALA A 1 104 ? 3.867 6.863 13.593 1.00 84.38 104 ALA A O 1
ATOM 837 N N . GLY A 1 105 ? 4.665 5.295 12.178 1.00 83.88 105 GLY A N 1
ATOM 838 C CA . GLY A 1 105 ? 5.959 5.042 12.812 1.00 83.88 105 GLY A CA 1
ATOM 839 C C . GLY A 1 105 ? 5.949 3.757 13.649 1.00 83.88 105 GLY A C 1
ATOM 840 O O . GLY A 1 105 ? 4.893 3.190 13.907 1.00 83.88 105 GLY A O 1
ATOM 841 N N . ASP A 1 106 ? 7.127 3.322 14.105 1.00 87.88 106 ASP A N 1
ATOM 842 C CA . ASP A 1 106 ? 7.295 2.055 14.842 1.00 87.88 106 ASP A CA 1
ATOM 843 C C . ASP A 1 106 ? 7.067 2.174 16.363 1.00 87.88 106 ASP A C 1
ATOM 845 O O . ASP A 1 106 ? 7.096 1.180 17.086 1.00 87.88 106 ASP A O 1
ATOM 849 N N . GLU A 1 107 ? 6.844 3.387 16.876 1.00 91.56 107 GLU A N 1
ATOM 850 C CA . GLU A 1 107 ? 6.569 3.614 18.299 1.00 91.56 107 GLU A CA 1
ATOM 851 C C . GLU A 1 107 ? 5.171 3.101 18.670 1.00 91.56 107 GLU A C 1
ATOM 85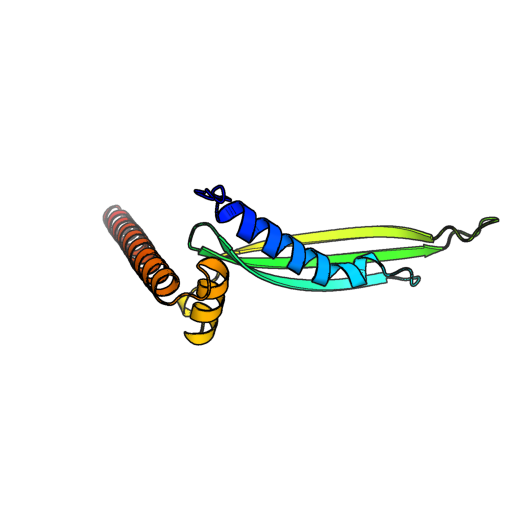3 O O . GLU A 1 107 ? 4.167 3.577 18.132 1.00 91.56 107 GLU A O 1
ATOM 858 N N . GLU A 1 108 ? 5.100 2.187 19.642 1.00 91.25 108 GLU A N 1
ATOM 859 C CA . GLU A 1 108 ? 3.858 1.533 20.081 1.00 91.25 108 GLU A CA 1
ATOM 860 C C . GLU A 1 108 ? 2.722 2.532 20.341 1.00 91.25 108 GLU A C 1
ATOM 862 O O . GLU A 1 108 ? 1.617 2.368 19.823 1.00 91.25 108 GLU A O 1
ATOM 867 N N . GLU A 1 109 ? 2.998 3.618 21.069 1.00 92.56 109 GLU A N 1
ATOM 868 C CA . GLU A 1 109 ? 1.997 4.640 21.393 1.00 92.56 109 GLU A CA 1
ATOM 869 C C . GLU A 1 109 ? 1.375 5.261 20.129 1.00 92.56 109 GLU A C 1
ATOM 871 O O . GLU A 1 109 ? 0.154 5.438 20.046 1.00 92.56 109 GLU A O 1
ATOM 876 N N . LYS A 1 110 ? 2.194 5.560 19.113 1.00 88.75 110 LYS A N 1
ATOM 877 C CA . LYS A 1 110 ? 1.733 6.149 17.847 1.00 88.75 110 LYS A CA 1
ATOM 878 C C . LYS A 1 110 ? 0.891 5.154 17.056 1.00 88.75 110 LYS A C 1
ATOM 880 O O . LYS A 1 110 ? -0.180 5.524 16.566 1.00 88.75 110 LYS A O 1
ATOM 885 N N . VAL A 1 111 ? 1.338 3.900 16.980 1.00 89.75 111 VAL A N 1
ATOM 886 C CA . VAL A 1 111 ? 0.642 2.812 16.276 1.00 89.75 111 VAL A CA 1
ATOM 887 C C . VAL A 1 111 ? -0.719 2.536 16.909 1.00 89.75 111 VAL A C 1
ATOM 889 O O . VAL A 1 111 ? -1.735 2.520 16.208 1.00 89.75 111 VAL A O 1
ATOM 892 N N . VAL A 1 112 ? -0.773 2.384 18.234 1.00 92.25 112 VAL A N 1
ATOM 893 C CA . VAL A 1 112 ? -2.016 2.127 18.976 1.00 92.25 112 VAL A CA 1
ATOM 894 C C . VAL A 1 112 ? -2.987 3.291 18.807 1.00 92.25 112 VAL A C 1
ATOM 896 O O . VAL A 1 112 ? -4.149 3.085 18.448 1.00 92.25 112 VAL A O 1
ATOM 899 N N . LYS A 1 113 ? -2.512 4.530 18.979 1.00 92.75 113 LYS A N 1
ATOM 900 C CA . LYS A 1 113 ? -3.337 5.733 18.820 1.00 92.75 113 LYS A CA 1
ATOM 901 C C . LYS A 1 113 ? -3.913 5.856 17.410 1.00 92.75 113 LYS A C 1
ATOM 903 O O . LYS A 1 113 ? -5.082 6.221 17.252 1.00 92.75 113 LYS A O 1
ATOM 908 N N . TYR A 1 114 ? -3.120 5.560 16.382 1.00 89.94 114 TYR A N 1
ATOM 909 C CA . TYR A 1 114 ? -3.591 5.596 14.999 1.00 89.94 114 TYR A CA 1
ATOM 910 C C . TYR A 1 114 ? -4.596 4.475 14.707 1.00 89.94 114 TYR A C 1
ATOM 912 O O . TYR A 1 114 ? -5.643 4.733 14.113 1.00 89.94 114 TYR A O 1
ATOM 920 N N . THR A 1 115 ? -4.344 3.266 15.207 1.00 90.31 115 THR A N 1
ATOM 921 C CA . THR A 1 115 ? -5.241 2.111 15.048 1.00 90.31 115 THR A CA 1
ATOM 922 C C . THR A 1 115 ? -6.609 2.373 15.682 1.00 90.31 115 THR A C 1
ATOM 924 O O . THR A 1 115 ? -7.634 2.223 15.020 1.00 90.31 115 THR A O 1
ATOM 927 N N . GLN A 1 116 ? -6.642 2.878 16.919 1.00 93.00 116 GLN A N 1
ATOM 928 C CA . GLN A 1 116 ? -7.888 3.261 17.599 1.00 93.00 116 GLN A CA 1
ATOM 929 C C . GLN A 1 116 ? -8.644 4.371 16.858 1.00 93.00 116 GLN A C 1
ATOM 931 O O . GLN A 1 116 ? -9.876 4.413 16.843 1.00 93.00 116 GLN A O 1
ATOM 936 N N . ARG A 1 117 ? -7.921 5.311 16.237 1.00 90.62 117 ARG A N 1
ATOM 937 C CA . ARG A 1 117 ? -8.542 6.342 15.399 1.00 90.62 117 ARG A CA 1
ATOM 938 C C . ARG A 1 117 ? -9.182 5.725 14.156 1.00 90.62 117 ARG A C 1
ATOM 940 O O . ARG A 1 117 ? -10.299 6.109 13.815 1.00 90.62 117 ARG A O 1
ATOM 947 N N . MET A 1 118 ? -8.496 4.796 13.491 1.00 89.44 118 MET A N 1
ATOM 948 C CA . MET A 1 118 ? -9.042 4.091 12.332 1.00 89.44 118 MET A CA 1
ATOM 949 C C . MET A 1 118 ? -10.292 3.294 12.695 1.00 89.44 118 MET A C 1
ATOM 951 O O . MET A 1 118 ? -11.304 3.444 12.019 1.00 89.44 118 MET A O 1
ATOM 955 N N . GLU A 1 119 ? -10.266 2.536 13.789 1.00 90.50 119 GLU A N 1
ATOM 956 C CA . GLU A 1 119 ? -11.426 1.788 14.287 1.00 90.50 119 GLU A CA 1
ATOM 957 C C . GLU A 1 119 ? -12.670 2.685 14.401 1.00 90.50 119 GLU A C 1
ATOM 959 O O . GLU A 1 119 ? -13.698 2.414 13.777 1.00 90.50 119 GLU A O 1
ATOM 964 N N . LYS A 1 120 ? -12.535 3.836 15.076 1.00 93.62 120 LYS A N 1
ATOM 965 C CA . LYS A 1 120 ? -13.624 4.816 15.234 1.00 93.62 120 LYS A CA 1
ATOM 966 C C . LYS A 1 120 ? -14.161 5.340 13.901 1.00 93.62 120 LYS A C 1
ATOM 968 O O . LYS A 1 120 ? -15.372 5.496 13.747 1.00 93.62 120 LYS A O 1
ATOM 973 N N . ILE A 1 121 ? -13.279 5.638 12.945 1.00 91.75 121 ILE A N 1
ATOM 974 C CA . ILE A 1 121 ? -13.670 6.149 11.621 1.00 91.75 121 ILE A CA 1
ATOM 975 C C . ILE A 1 121 ? -14.450 5.084 10.846 1.00 91.75 121 ILE A C 1
ATOM 977 O O . ILE A 1 121 ? -15.500 5.385 10.275 1.00 91.75 121 ILE A O 1
ATOM 981 N N . TYR A 1 122 ? -13.966 3.842 10.845 1.00 90.38 122 TYR A N 1
ATOM 982 C CA . TYR A 1 122 ? -14.613 2.745 10.126 1.00 90.38 122 TYR A CA 1
ATOM 983 C C . TYR A 1 122 ? -15.966 2.405 10.743 1.00 90.38 122 TYR A C 1
ATOM 985 O O . TYR A 1 122 ? -16.935 2.214 10.011 1.00 90.38 122 TYR A O 1
ATOM 993 N N . ASP A 1 123 ? -16.070 2.398 12.071 1.00 93.12 123 ASP A N 1
ATOM 994 C CA . ASP A 1 123 ? -17.344 2.210 12.762 1.00 93.12 123 ASP A CA 1
ATOM 995 C C . ASP A 1 123 ? -18.358 3.298 12.424 1.00 93.12 123 ASP A C 1
ATOM 997 O O . ASP A 1 123 ? -19.511 2.992 12.109 1.00 93.12 123 ASP A O 1
ATOM 1001 N N . ALA A 1 124 ? -17.937 4.564 12.438 1.00 93.19 124 ALA A N 1
ATOM 1002 C CA . ALA A 1 124 ? -18.803 5.673 12.061 1.00 93.19 124 ALA A CA 1
ATOM 1003 C C . ALA A 1 124 ? -19.291 5.534 10.607 1.00 93.19 124 ALA A C 1
ATOM 1005 O O . ALA A 1 124 ? -20.492 5.636 10.347 1.00 93.19 124 ALA A O 1
ATOM 1006 N N . ALA A 1 125 ? -18.388 5.226 9.671 1.00 90.81 125 ALA A N 1
ATOM 1007 C CA . ALA A 1 125 ? -18.729 5.030 8.263 1.00 90.81 125 ALA A CA 1
ATOM 1008 C C . ALA A 1 125 ? -19.686 3.841 8.050 1.00 90.81 125 ALA A C 1
ATOM 1010 O O . ALA A 1 125 ? -20.663 3.959 7.304 1.00 90.81 125 ALA A O 1
ATOM 1011 N N . ARG A 1 126 ? -19.461 2.717 8.747 1.00 91.62 126 ARG A N 1
ATOM 1012 C CA . ARG A 1 126 ? -20.342 1.536 8.714 1.00 91.62 126 ARG A CA 1
ATOM 1013 C C . ARG A 1 126 ? -21.755 1.871 9.182 1.00 91.62 126 ARG A C 1
ATOM 1015 O O . ARG A 1 126 ? -22.715 1.506 8.507 1.00 91.62 126 ARG A O 1
ATOM 1022 N N . ARG A 1 127 ? -21.892 2.606 10.292 1.00 93.56 127 ARG A N 1
ATOM 1023 C CA . ARG A 1 127 ? -23.201 3.031 10.820 1.00 93.56 127 ARG A CA 1
ATOM 1024 C C . ARG A 1 127 ? -23.954 3.917 9.832 1.00 93.56 127 ARG A C 1
ATOM 1026 O O . ARG A 1 127 ? -25.139 3.700 9.607 1.00 93.56 127 ARG A O 1
ATOM 1033 N N . VAL A 1 128 ? -23.273 4.881 9.209 1.00 93.38 128 VAL A N 1
ATOM 1034 C CA . VAL A 1 128 ? -23.887 5.755 8.194 1.00 93.38 128 VAL A CA 1
ATOM 1035 C C . VAL A 1 128 ? -24.376 4.943 6.994 1.00 93.38 128 VAL A C 1
ATOM 1037 O O . VAL A 1 128 ? -25.509 5.133 6.554 1.00 93.38 128 VAL A O 1
ATOM 1040 N N . LYS A 1 129 ? -23.560 4.006 6.496 1.00 91.56 129 LYS A N 1
ATOM 1041 C CA . LYS A 1 129 ? -23.931 3.136 5.372 1.00 91.56 129 LYS A CA 1
ATOM 1042 C C . LYS A 1 129 ? -25.149 2.265 5.698 1.00 91.56 129 LYS A C 1
ATOM 1044 O O . LYS A 1 129 ? -26.058 2.178 4.878 1.00 91.56 129 LYS A O 1
ATOM 1049 N N . LEU A 1 130 ? -25.186 1.670 6.892 1.00 91.56 130 LEU A N 1
ATOM 1050 C CA . LEU A 1 130 ? -26.309 0.847 7.350 1.00 91.56 130 LEU A CA 1
ATOM 1051 C C . LEU A 1 130 ? -27.604 1.664 7.459 1.00 91.56 130 LEU A C 1
ATOM 1053 O O . LEU A 1 130 ? -28.636 1.261 6.936 1.00 91.56 130 LEU A O 1
ATOM 1057 N N . ASN A 1 131 ? -27.536 2.842 8.084 1.00 91.25 131 ASN A N 1
ATOM 1058 C CA . ASN A 1 131 ? -28.694 3.721 8.248 1.00 91.25 131 ASN A CA 1
ATOM 1059 C C . ASN A 1 131 ? -29.249 4.214 6.908 1.00 91.25 131 ASN A C 1
ATOM 1061 O O . ASN A 1 131 ? -30.454 4.404 6.783 1.00 91.25 131 ASN A O 1
ATOM 1065 N N . LYS A 1 132 ? -28.381 4.435 5.915 1.00 89.69 132 LYS A N 1
ATOM 1066 C CA . LYS A 1 132 ? -28.806 4.803 4.563 1.00 89.69 132 LYS A CA 1
ATOM 1067 C C . LYS A 1 132 ? -29.579 3.663 3.892 1.00 89.69 132 LYS A C 1
ATOM 1069 O O . LYS A 1 132 ? -30.683 3.903 3.425 1.00 89.69 132 LYS A O 1
ATOM 1074 N N . ALA A 1 133 ? -29.043 2.442 3.930 1.00 88.62 133 ALA A N 1
ATOM 1075 C CA . ALA A 1 133 ? -29.704 1.272 3.349 1.00 88.62 133 ALA A CA 1
ATOM 1076 C C . ALA A 1 133 ? -31.081 0.998 3.983 1.00 88.62 133 ALA A C 1
ATOM 1078 O O . ALA A 1 133 ? -32.029 0.670 3.280 1.00 88.62 133 ALA A O 1
ATOM 1079 N N . LEU A 1 134 ? -31.206 1.187 5.303 1.00 86.75 134 LEU A N 1
ATOM 1080 C CA . LEU A 1 134 ? -32.481 1.041 6.015 1.00 86.75 134 LEU A CA 1
ATOM 1081 C C . LEU A 1 134 ? -33.534 2.065 5.568 1.00 86.75 134 LEU A C 1
ATOM 1083 O O . LEU A 1 134 ? -34.701 1.710 5.457 1.00 86.75 134 LEU A O 1
ATOM 1087 N N . ARG A 1 135 ? -33.132 3.316 5.304 1.00 85.75 135 ARG A N 1
ATOM 1088 C CA . ARG A 1 135 ? -34.044 4.356 4.797 1.00 85.75 135 ARG A CA 1
ATOM 1089 C C . ARG A 1 135 ? -34.522 4.036 3.384 1.00 85.75 135 ARG A C 1
ATOM 1091 O O . ARG A 1 135 ? -35.711 4.088 3.133 1.00 85.75 135 ARG A O 1
ATOM 1098 N N . GLU A 1 136 ? -33.605 3.634 2.508 1.00 86.31 136 GLU A N 1
ATOM 1099 C CA . GLU A 1 136 ? -33.930 3.279 1.119 1.00 86.31 136 GLU A CA 1
ATOM 1100 C C . GLU A 1 136 ? -34.881 2.070 1.047 1.00 86.31 136 GLU A C 1
ATOM 1102 O O . GLU A 1 136 ? -35.777 2.061 0.219 1.00 86.31 136 GLU A O 1
ATOM 1107 N N . SER A 1 137 ? -34.773 1.101 1.966 1.00 77.69 137 SER A N 1
ATOM 1108 C CA . SER A 1 137 ? -35.709 -0.037 2.046 1.00 77.69 137 SER A CA 1
ATOM 1109 C C . SER A 1 137 ? -37.096 0.281 2.624 1.00 77.69 137 SER A C 1
ATOM 1111 O O . SER A 1 137 ? -37.949 -0.599 2.656 1.00 77.69 137 SER A O 1
ATOM 1113 N N . GLN A 1 138 ? -37.298 1.484 3.170 1.00 72.69 138 GLN A N 1
ATOM 1114 C CA . GLN A 1 138 ? -38.583 1.937 3.725 1.00 72.69 138 GLN A CA 1
ATOM 1115 C C . GLN A 1 138 ? -39.374 2.814 2.744 1.00 72.69 138 GLN A C 1
ATOM 1117 O O . GLN A 1 138 ? -40.545 3.085 3.004 1.00 72.69 138 GLN A O 1
ATOM 1122 N N . ASP A 1 139 ? -38.732 3.251 1.657 1.00 66.69 139 ASP A N 1
ATOM 1123 C CA . ASP A 1 139 ? -39.315 4.090 0.605 1.00 66.69 139 ASP A CA 1
ATOM 1124 C C . ASP A 1 139 ? -39.798 3.267 -0.622 1.00 66.69 139 ASP A C 1
ATOM 1126 O O . ASP A 1 139 ? -40.362 3.851 -1.550 1.00 66.69 139 ASP A O 1
ATOM 1130 N N . ASP A 1 140 ? -39.612 1.937 -0.601 1.00 51.47 140 ASP A N 1
ATOM 1131 C CA . ASP A 1 140 ? -40.137 0.934 -1.556 1.00 51.47 140 ASP A CA 1
ATOM 1132 C C . ASP A 1 140 ? -41.371 0.201 -0.985 1.00 51.47 140 ASP A C 1
ATOM 1134 O O . ASP A 1 140 ? -42.308 -0.095 -1.767 1.00 51.47 140 ASP A O 1
#

Sequen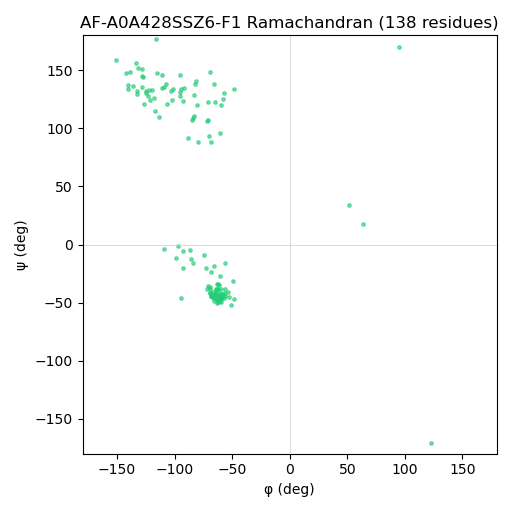ce (140 aa):
MTSSVLGLKTEDVVKEGFKKVVTSALRPFMERTEVGQHKEEKYFIYVMHNAVIRLDVILWRWNFTSKGFSNIYESALGYLVCTSVVDVTALKTSEFVFLISGYAGDEEEKVVKYTQRMEKIYDAARRVKLNKALRESQDD